Protein AF-A0A124F7M5-F1 (afdb_monomer_lite)

Radius of gyration: 9.63 Å; chains: 1; bounding box: 20×21×25 Å

Sequence (32 aa):
MTRQNAYTREDLLACSRGELFGPGNAQLPAPN

Foldseek 3Di:
DPDDPDDDPVLLQCQQVCNNVHPPDHGDPDDD

Structure (mmCIF, N/CA/C/O backbone):
data_AF-A0A124F7M5-F1
#
_entry.id   AF-A0A124F7M5-F1
#
loop_
_atom_site.group_PDB
_atom_site.id
_atom_site.type_symbol
_atom_site.label_atom_id
_atom_site.label_alt_id
_atom_site.label_comp_id
_atom_site.label_asym_id
_atom_site.label_entity_id
_atom_site.label_seq_id
_atom_site.pdbx_PDB_ins_code
_atom_site.Cartn_x
_atom_site.Cartn_y
_atom_site.Cartn_z
_atom_site.occupancy
_atom_site.B_iso_or_equiv
_atom_site.auth_seq_id
_atom_site.auth_comp_id
_atom_site.auth_asym_id
_atom_site.auth_atom_id
_atom_site.pdbx_PDB_model_num
ATOM 1 N N . MET A 1 1 ? -6.090 7.861 10.714 1.00 52.59 1 MET A N 1
ATOM 2 C CA . MET A 1 1 ? -5.474 7.388 9.457 1.00 52.59 1 MET A CA 1
ATOM 3 C C . MET A 1 1 ? -4.558 8.473 8.923 1.00 52.59 1 MET A C 1
ATOM 5 O O . MET A 1 1 ? -5.034 9.467 8.384 1.00 52.59 1 MET A O 1
ATOM 9 N N . THR A 1 2 ? -3.257 8.334 9.142 1.00 62.31 2 THR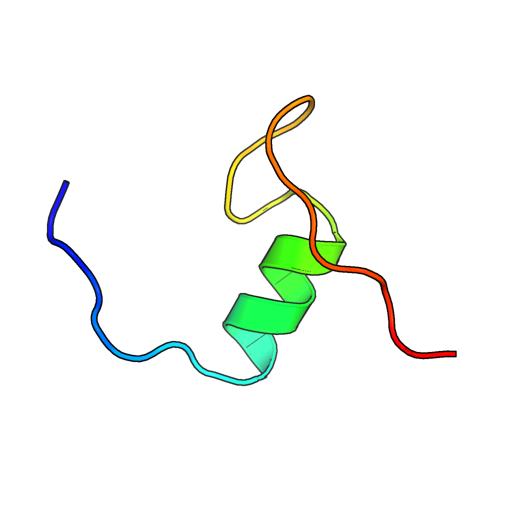 A N 1
ATOM 10 C CA . THR A 1 2 ? -2.229 9.119 8.450 1.00 62.31 2 THR A CA 1
ATOM 11 C C . THR A 1 2 ? -2.368 8.843 6.953 1.00 62.31 2 THR A C 1
ATOM 13 O O . THR A 1 2 ? -2.262 7.699 6.524 1.00 62.31 2 THR A O 1
ATOM 16 N N . ARG A 1 3 ? -2.701 9.867 6.159 1.00 70.56 3 ARG A N 1
ATOM 17 C CA . ARG A 1 3 ? -2.816 9.731 4.701 1.00 70.56 3 ARG A CA 1
ATOM 18 C C . ARG A 1 3 ? -1.415 9.572 4.122 1.00 70.56 3 ARG A C 1
ATOM 20 O O . ARG A 1 3 ? -0.653 10.535 4.085 1.00 70.56 3 ARG A O 1
ATOM 27 N N . GLN A 1 4 ? -1.080 8.357 3.706 1.00 78.00 4 GLN A N 1
ATOM 28 C CA . GLN A 1 4 ? 0.146 8.089 2.971 1.00 78.00 4 GLN A CA 1
ATOM 29 C C . GLN A 1 4 ? -0.059 8.565 1.528 1.00 78.00 4 GLN A C 1
ATOM 31 O O . GLN A 1 4 ? -0.968 8.105 0.839 1.00 78.00 4 GLN A O 1
ATOM 36 N N . ASN A 1 5 ? 0.740 9.543 1.097 1.00 83.38 5 ASN A N 1
ATOM 37 C CA . ASN A 1 5 ? 0.650 10.121 -0.253 1.00 83.38 5 ASN A CA 1
ATOM 38 C C . ASN A 1 5 ? 1.580 9.422 -1.260 1.00 83.38 5 ASN A C 1
ATOM 40 O O . ASN A 1 5 ? 1.590 9.780 -2.432 1.00 83.38 5 ASN A O 1
ATOM 44 N N . ALA A 1 6 ? 2.364 8.439 -0.811 1.00 83.81 6 ALA A N 1
ATOM 45 C CA . ALA A 1 6 ? 3.248 7.637 -1.643 1.00 83.81 6 ALA A CA 1
ATOM 46 C C . ALA A 1 6 ? 3.243 6.185 -1.148 1.00 83.81 6 ALA A C 1
ATOM 48 O O . ALA A 1 6 ? 3.335 5.937 0.058 1.00 83.81 6 ALA A O 1
ATOM 49 N N . TYR A 1 7 ? 3.139 5.249 -2.088 1.00 84.81 7 TYR A N 1
ATOM 50 C CA . TYR A 1 7 ? 3.135 3.808 -1.847 1.00 84.81 7 TYR A CA 1
ATOM 51 C C . TYR A 1 7 ? 4.266 3.179 -2.648 1.00 84.81 7 TYR A C 1
ATOM 53 O O . TYR A 1 7 ? 4.507 3.555 -3.798 1.00 84.81 7 TYR A O 1
ATOM 61 N N . THR A 1 8 ? 4.973 2.240 -2.036 1.00 88.62 8 THR A N 1
ATOM 62 C CA . THR A 1 8 ? 6.001 1.458 -2.722 1.00 88.62 8 THR A CA 1
ATOM 63 C C . THR A 1 8 ? 5.357 0.398 -3.615 1.00 88.62 8 THR A C 1
ATOM 65 O O . THR A 1 8 ? 4.162 0.110 -3.519 1.00 88.62 8 THR A O 1
ATOM 68 N N . ARG A 1 9 ? 6.141 -0.210 -4.512 1.00 84.62 9 ARG A N 1
ATOM 69 C CA . ARG A 1 9 ? 5.637 -1.291 -5.369 1.00 84.62 9 ARG A CA 1
ATOM 70 C C . ARG A 1 9 ? 5.176 -2.489 -4.535 1.00 84.62 9 ARG A C 1
ATOM 72 O O . ARG A 1 9 ? 4.158 -3.090 -4.866 1.00 84.62 9 ARG A O 1
ATOM 79 N N . GLU A 1 10 ? 5.876 -2.801 -3.447 1.00 86.56 10 GLU A N 1
ATOM 80 C CA . GLU A 1 10 ? 5.445 -3.798 -2.467 1.00 86.56 10 GLU A CA 1
ATOM 81 C C . GLU A 1 10 ? 4.080 -3.475 -1.847 1.00 86.56 10 GLU A C 1
ATOM 83 O O . GLU A 1 10 ? 3.248 -4.377 -1.750 1.00 86.56 10 GLU A O 1
ATOM 88 N N . ASP A 1 11 ? 3.807 -2.212 -1.503 1.00 84.88 11 ASP A N 1
ATOM 89 C CA . ASP A 1 11 ? 2.507 -1.802 -0.947 1.00 84.88 11 ASP A CA 1
ATOM 90 C C . ASP A 1 11 ? 1.372 -1.982 -1.964 1.00 84.88 11 ASP A C 1
ATOM 92 O O . ASP A 1 11 ? 0.280 -2.442 -1.625 1.00 84.88 11 ASP A O 1
ATOM 96 N N . LEU A 1 12 ? 1.630 -1.672 -3.239 1.00 84.38 12 LEU A N 1
ATOM 97 C CA . LEU A 1 12 ? 0.662 -1.893 -4.317 1.00 84.38 12 LEU A CA 1
ATOM 98 C C . LEU A 1 12 ? 0.399 -3.388 -4.550 1.00 84.38 12 LEU A C 1
ATOM 100 O O . LEU A 1 12 ? -0.734 -3.776 -4.831 1.00 84.38 12 LEU A O 1
ATOM 104 N N . LEU A 1 13 ? 1.417 -4.236 -4.387 1.00 84.06 13 LEU A N 1
ATOM 105 C CA . LEU A 1 13 ? 1.260 -5.690 -4.445 1.00 84.06 13 LEU A CA 1
ATOM 106 C C . LEU A 1 13 ? 0.511 -6.238 -3.218 1.00 84.06 13 LEU A C 1
ATOM 108 O O . LEU A 1 13 ? -0.274 -7.171 -3.341 1.00 84.06 13 LEU A O 1
ATOM 112 N N . ALA A 1 14 ? 0.715 -5.669 -2.029 1.00 83.50 14 ALA A N 1
ATOM 113 C CA . ALA A 1 14 ? -0.078 -6.008 -0.844 1.00 83.50 14 ALA A CA 1
ATOM 114 C C . ALA A 1 14 ? -1.545 -5.584 -1.009 1.00 83.50 14 ALA A C 1
ATOM 116 O O . ALA A 1 14 ? -2.461 -6.293 -0.593 1.00 83.50 14 ALA A O 1
ATOM 117 N N . CYS A 1 15 ? -1.781 -4.457 -1.680 1.00 84.94 15 CYS A N 1
ATOM 118 C CA . CYS A 1 15 ? -3.115 -4.019 -2.060 1.00 84.94 15 CYS A CA 1
ATOM 119 C C . CYS A 1 15 ? -3.788 -4.982 -3.037 1.00 84.94 15 CYS A C 1
ATOM 121 O O . CYS A 1 15 ? -4.949 -5.327 -2.828 1.00 84.94 15 CYS A O 1
ATOM 123 N N . SER A 1 16 ? -3.080 -5.466 -4.062 1.00 78.75 16 SER A N 1
ATOM 124 C CA . SER A 1 16 ? -3.664 -6.431 -5.000 1.00 78.75 16 SER A CA 1
ATOM 125 C C . SER A 1 16 ? -3.972 -7.787 -4.365 1.00 78.75 16 SER A C 1
ATOM 127 O O . SER A 1 16 ? -4.893 -8.471 -4.799 1.00 78.75 16 SER A O 1
ATOM 129 N N . ARG A 1 17 ? -3.278 -8.151 -3.280 1.00 82.75 17 ARG A N 1
ATOM 130 C CA . ARG A 1 17 ? -3.600 -9.330 -2.456 1.00 82.75 17 ARG A CA 1
ATOM 131 C C . ARG A 1 17 ? -4.738 -9.107 -1.453 1.00 82.75 17 ARG A C 1
ATOM 133 O O . ARG A 1 17 ? -5.177 -10.060 -0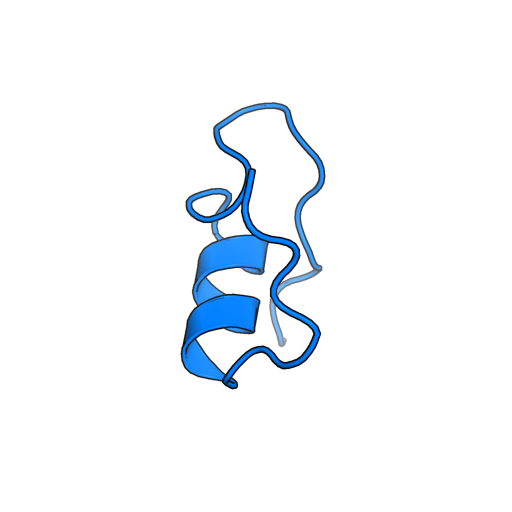.818 1.00 82.75 17 ARG 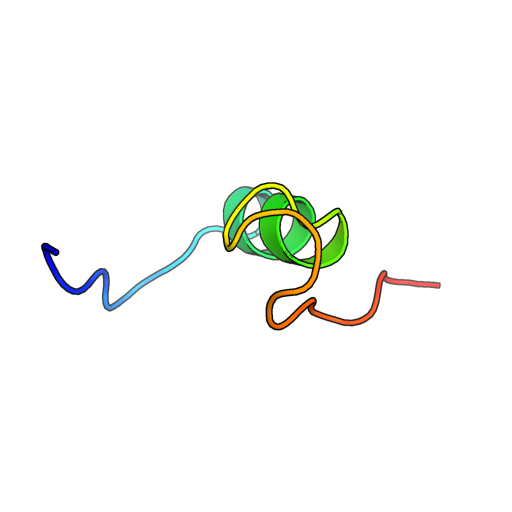A O 1
ATOM 140 N N . GLY A 1 18 ? -5.216 -7.872 -1.285 1.00 80.69 18 GLY A N 1
ATOM 141 C CA . GLY A 1 18 ? -6.241 -7.531 -0.290 1.00 80.69 18 GLY A CA 1
ATOM 142 C C . GLY A 1 18 ? -5.733 -7.339 1.127 1.00 80.69 18 GLY A C 1
ATOM 143 O O . GLY A 1 18 ? -6.539 -7.220 2.046 1.00 80.69 18 GLY A O 1
ATOM 144 N N . GLU A 1 19 ? -4.421 -7.296 1.321 1.00 79.56 19 GLU A N 1
ATOM 145 C CA . GLU A 1 19 ? -3.812 -7.140 2.641 1.00 79.56 19 GLU A CA 1
ATOM 146 C C . GLU A 1 19 ? -3.763 -5.664 3.061 1.00 79.56 19 GLU A C 1
ATOM 148 O O . GLU A 1 19 ? -3.848 -5.366 4.249 1.00 79.56 19 GLU A O 1
ATOM 153 N N . LEU A 1 20 ? -3.683 -4.731 2.098 1.00 76.12 20 LEU A N 1
ATOM 154 C CA . LEU A 1 20 ? -3.560 -3.295 2.396 1.00 76.12 20 LEU A CA 1
ATOM 155 C C . LEU A 1 20 ? -4.870 -2.670 2.898 1.00 76.12 20 LEU A C 1
ATOM 157 O O . LEU A 1 20 ? -4.859 -1.856 3.817 1.00 76.12 20 LEU A O 1
ATOM 161 N N . PHE A 1 21 ? -5.998 -3.039 2.288 1.00 76.44 21 PHE A N 1
ATOM 162 C CA . PHE A 1 21 ? -7.315 -2.503 2.646 1.00 76.44 21 PHE A CA 1
ATOM 163 C C . PHE A 1 21 ? -8.178 -3.502 3.426 1.00 76.44 21 PHE A C 1
ATOM 165 O O . PHE A 1 21 ? -9.204 -3.110 3.974 1.00 76.44 21 PHE A O 1
ATOM 172 N N . GLY A 1 22 ? -7.758 -4.764 3.531 1.00 73.00 22 GLY A N 1
ATOM 173 C CA . GLY A 1 22 ? -8.497 -5.837 4.192 1.00 73.00 22 GLY A CA 1
ATOM 174 C C . GLY A 1 22 ? -9.453 -6.599 3.257 1.00 73.00 22 GLY A C 1
ATOM 175 O O . GLY A 1 22 ? -9.789 -6.124 2.166 1.00 73.00 22 GLY A O 1
ATOM 176 N N . PRO A 1 23 ? -9.908 -7.794 3.676 1.00 73.94 23 PRO A N 1
ATOM 177 C CA . P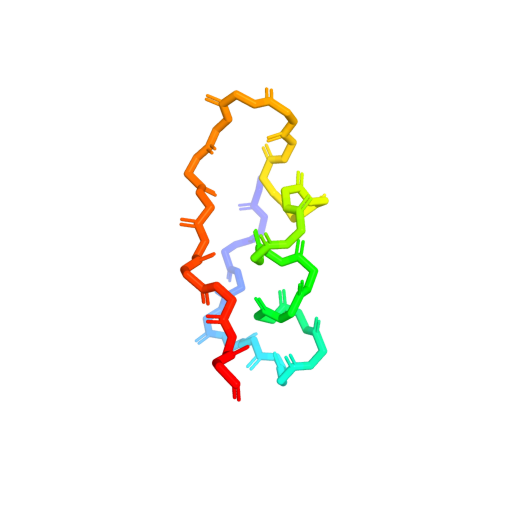RO A 1 23 ? -10.779 -8.645 2.871 1.00 73.94 23 PRO A CA 1
ATOM 178 C C . PRO A 1 23 ? -12.141 -7.976 2.626 1.00 73.94 23 PRO A C 1
ATOM 180 O O . PRO A 1 23 ? -12.799 -7.534 3.564 1.00 73.94 23 PRO A O 1
ATOM 183 N N . GLY A 1 24 ? -12.567 -7.911 1.360 1.00 75.44 24 GLY A N 1
ATOM 184 C CA . GLY A 1 24 ? -13.838 -7.294 0.943 1.00 75.44 24 GLY A CA 1
ATOM 185 C C . GLY A 1 24 ? -13.770 -5.792 0.635 1.00 75.44 24 GLY A C 1
ATOM 186 O O . GLY A 1 24 ? -14.769 -5.227 0.197 1.00 75.44 24 GLY A O 1
ATOM 187 N N . ASN A 1 25 ? -12.610 -5.155 0.816 1.00 78.25 25 ASN A N 1
ATOM 188 C CA . ASN A 1 25 ? -12.368 -3.766 0.422 1.00 78.25 25 ASN A CA 1
ATOM 189 C C . ASN A 1 25 ? -11.672 -3.681 -0.949 1.00 78.25 25 ASN A C 1
ATOM 191 O O . ASN A 1 25 ? -11.350 -4.699 -1.561 1.00 78.25 25 ASN A O 1
ATOM 195 N N . ALA A 1 26 ? -11.467 -2.461 -1.457 1.00 77.19 26 ALA A N 1
ATOM 196 C CA . ALA A 1 26 ? -10.873 -2.226 -2.773 1.00 77.19 26 ALA A CA 1
ATOM 197 C C . ALA A 1 26 ? -9.526 -2.963 -2.935 1.00 77.19 26 ALA A C 1
ATOM 199 O O . ALA A 1 26 ? -8.609 -2.754 -2.147 1.00 77.19 26 ALA A O 1
ATOM 200 N N . GLN A 1 27 ? -9.407 -3.801 -3.967 1.00 78.69 27 GLN A N 1
ATOM 201 C CA . GLN A 1 27 ? -8.167 -4.471 -4.370 1.00 78.69 27 GLN A CA 1
ATOM 202 C C . GLN A 1 27 ? -7.701 -3.920 -5.715 1.00 78.69 27 GLN A C 1
ATOM 204 O O . GLN A 1 27 ? -8.508 -3.687 -6.617 1.00 78.69 27 GLN A O 1
ATOM 209 N N . LEU A 1 28 ? -6.390 -3.734 -5.863 1.00 80.50 28 LEU A N 1
ATOM 210 C CA . LEU A 1 28 ? -5.792 -3.479 -7.172 1.00 80.50 28 LEU A CA 1
ATOM 211 C C . LEU A 1 28 ? -5.750 -4.778 -8.002 1.00 80.50 28 LEU A C 1
ATOM 213 O O . LEU A 1 28 ? -5.596 -5.857 -7.433 1.00 80.50 28 LEU A O 1
ATOM 217 N N . PRO A 1 29 ? -5.839 -4.708 -9.341 1.00 76.44 29 PRO A N 1
ATOM 218 C CA . PRO A 1 29 ? -5.626 -5.880 -10.180 1.00 76.44 29 PRO A CA 1
ATOM 219 C C . PRO A 1 29 ? -4.190 -6.399 -10.030 1.00 76.44 29 PRO A C 1
ATOM 221 O O . PRO A 1 29 ? -3.234 -5.619 -10.004 1.00 76.44 29 PRO A O 1
ATOM 224 N N . ALA A 1 30 ? -4.035 -7.719 -9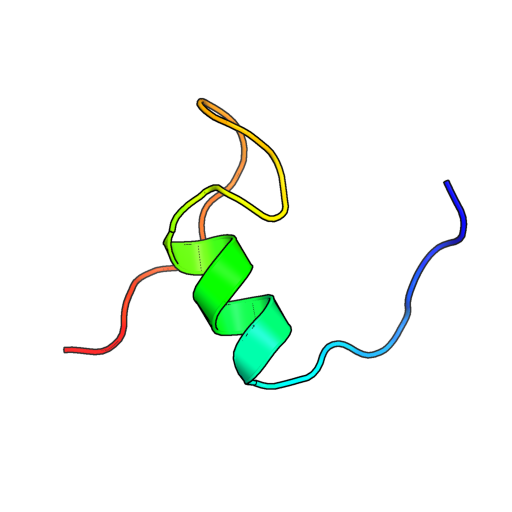.930 1.00 73.88 30 ALA A N 1
ATOM 225 C CA . ALA A 1 30 ? -2.722 -8.349 -9.940 1.00 73.88 30 ALA A CA 1
ATOM 226 C C . ALA A 1 30 ? -2.072 -8.225 -11.335 1.00 73.88 30 ALA A C 1
ATOM 228 O O . ALA A 1 30 ? -2.784 -8.235 -12.343 1.00 73.88 30 ALA A O 1
ATOM 229 N N . PRO A 1 31 ? -0.736 -8.094 -11.414 1.00 68.44 31 PRO A N 1
ATOM 230 C CA . PRO A 1 31 ? -0.035 -8.174 -12.691 1.00 68.44 31 PRO A CA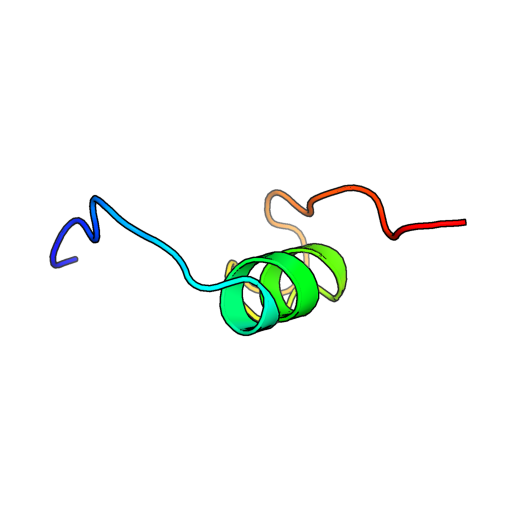 1
ATOM 231 C C . PRO A 1 31 ? -0.190 -9.585 -13.295 1.00 68.44 31 PRO A C 1
ATOM 233 O O . PRO A 1 31 ? -0.110 -10.567 -12.555 1.00 68.44 31 PRO A O 1
ATOM 236 N N . ASN A 1 32 ? -0.434 -9.658 -14.612 1.00 58.59 32 ASN A N 1
ATOM 237 C CA . ASN A 1 32 ? -0.402 -10.903 -15.400 1.00 58.59 32 ASN A CA 1
ATOM 238 C C . ASN A 1 32 ? 1.010 -11.491 -15.478 1.00 58.59 32 ASN A C 1
ATOM 240 O O . ASN A 1 32 ? 1.973 -10.687 -15.502 1.00 58.59 32 ASN A O 1
#

Secondary structure (DSSP, 8-state):
----S---HHHHHHHHTTTTT-TTS--PPPP-

pLDDT: mean 77.68, std 8.04, range [52.59, 88.62]